Protein AF-A0A7X9GMM8-F1 (afdb_monomer_lite)

pLDDT: mean 80.52, std 10.95, range [45.84, 92.62]

Structure (mmCIF, N/CA/C/O backbone):
data_AF-A0A7X9GMM8-F1
#
_entry.id   AF-A0A7X9GMM8-F1
#
loop_
_atom_site.group_PDB
_atom_site.id
_atom_site.type_symbol
_atom_site.label_atom_id
_atom_site.label_alt_id
_atom_site.label_comp_id
_atom_site.label_asym_id
_atom_site.label_entity_id
_atom_site.label_seq_id
_atom_site.pdbx_PDB_ins_code
_atom_site.Cartn_x
_atom_site.Cartn_y
_atom_site.Cartn_z
_atom_site.occupancy
_atom_site.B_iso_or_equiv
_atom_site.auth_seq_id
_atom_site.auth_comp_id
_atom_site.auth_asym_id
_atom_site.auth_atom_id
_atom_site.pdbx_PDB_model_num
ATOM 1 N N . MET A 1 1 ? -2.068 9.786 -5.140 1.00 77.75 1 MET A N 1
ATOM 2 C CA . MET A 1 1 ? -2.398 9.544 -3.725 1.00 77.75 1 MET A CA 1
ATOM 3 C C . MET A 1 1 ? -1.497 10.422 -2.884 1.00 77.75 1 MET A C 1
ATOM 5 O O . MET A 1 1 ? -0.289 10.440 -3.105 1.00 77.75 1 MET A O 1
ATOM 9 N N . THR A 1 2 ? -2.068 11.177 -1.954 1.00 86.75 2 THR A N 1
ATOM 10 C CA . THR A 1 2 ? -1.313 11.997 -1.005 1.00 86.75 2 THR A CA 1
ATOM 11 C C . THR A 1 2 ? -0.805 11.154 0.168 1.00 86.75 2 THR A C 1
ATOM 13 O O . THR A 1 2 ? -1.337 10.088 0.479 1.00 86.75 2 THR A O 1
ATOM 16 N N . LYS A 1 3 ? 0.214 11.649 0.885 1.00 84.00 3 LYS A N 1
ATOM 17 C CA . LYS A 1 3 ? 0.716 10.995 2.109 1.00 84.00 3 LYS A CA 1
ATOM 18 C C . LYS A 1 3 ? -0.390 10.815 3.160 1.00 84.00 3 LYS A C 1
ATOM 20 O O . LYS A 1 3 ? -0.410 9.802 3.848 1.00 84.00 3 LYS A O 1
ATOM 25 N N . LYS A 1 4 ? -1.317 11.776 3.263 1.00 87.69 4 LYS A N 1
ATOM 26 C CA . LYS A 1 4 ? -2.442 11.731 4.212 1.00 87.69 4 LYS A CA 1
ATOM 27 C C . LYS A 1 4 ? -3.443 10.626 3.864 1.00 87.69 4 LYS A C 1
ATOM 29 O O . LYS A 1 4 ? -3.863 9.905 4.762 1.00 87.69 4 LYS A O 1
ATOM 34 N N . GLU A 1 5 ? -3.794 10.473 2.587 1.00 86.44 5 GLU A N 1
ATOM 35 C CA . GLU A 1 5 ? -4.649 9.370 2.115 1.00 86.44 5 GLU A CA 1
ATOM 36 C C . GLU A 1 5 ? -4.008 8.013 2.398 1.00 86.44 5 GLU A C 1
ATOM 38 O O . GLU A 1 5 ? -4.663 7.132 2.947 1.00 86.44 5 GLU A O 1
ATOM 43 N N . PHE A 1 6 ? -2.711 7.872 2.110 1.00 87.12 6 PHE A N 1
ATOM 44 C CA . PHE A 1 6 ? -1.994 6.633 2.395 1.00 87.12 6 PHE A CA 1
ATOM 45 C C . PHE A 1 6 ? -1.989 6.302 3.889 1.00 87.12 6 PHE A C 1
ATOM 47 O O . PHE A 1 6 ? -2.306 5.178 4.262 1.00 87.12 6 PHE A O 1
ATOM 54 N N . SER A 1 7 ? -1.694 7.276 4.759 1.00 86.81 7 SER A N 1
ATOM 55 C CA . SER A 1 7 ? -1.744 7.069 6.212 1.00 86.81 7 SER A CA 1
ATOM 56 C C . SER A 1 7 ? -3.130 6.628 6.691 1.00 86.81 7 SER A C 1
ATOM 58 O O . SER A 1 7 ? -3.221 5.753 7.544 1.00 86.81 7 SER A O 1
ATOM 60 N N . ARG A 1 8 ? -4.214 7.174 6.125 1.00 89.75 8 ARG A N 1
ATOM 61 C CA . ARG A 1 8 ? -5.583 6.744 6.459 1.00 89.75 8 ARG A CA 1
ATOM 62 C C . ARG A 1 8 ? -5.869 5.319 5.991 1.00 89.75 8 ARG A C 1
ATOM 64 O O . ARG A 1 8 ? -6.377 4.523 6.773 1.00 89.75 8 ARG A O 1
ATOM 71 N N . ALA A 1 9 ? -5.519 4.988 4.749 1.00 88.69 9 ALA A N 1
ATOM 72 C CA . ALA A 1 9 ? -5.671 3.632 4.223 1.00 88.69 9 ALA A CA 1
ATOM 73 C C . ALA A 1 9 ? -4.848 2.614 5.031 1.00 88.69 9 ALA A C 1
ATOM 75 O O . ALA A 1 9 ? -5.319 1.514 5.304 1.00 88.69 9 ALA A O 1
ATOM 76 N N . TYR A 1 10 ? -3.652 3.000 5.476 1.00 89.38 10 TYR A N 1
ATOM 77 C CA . TYR A 1 10 ? -2.796 2.184 6.331 1.00 89.38 10 TYR A CA 1
ATOM 78 C C . TYR A 1 10 ? -3.422 1.903 7.706 1.00 89.38 10 TYR A C 1
ATOM 80 O O . TYR A 1 10 ? -3.430 0.755 8.145 1.00 89.38 10 TYR A O 1
ATOM 88 N N . GLU A 1 11 ? -4.009 2.904 8.371 1.00 92.12 11 GLU A N 1
ATOM 89 C CA . GLU A 1 11 ? -4.706 2.665 9.646 1.00 92.12 11 GLU A CA 1
ATOM 90 C C . GLU A 1 11 ? -5.956 1.788 9.472 1.00 92.12 11 GLU A C 1
ATOM 92 O O . GLU A 1 11 ? -6.209 0.913 10.298 1.00 92.12 11 GLU A O 1
ATOM 97 N N . ILE A 1 12 ? -6.697 1.937 8.366 1.00 91.56 12 ILE A N 1
ATOM 98 C CA . ILE A 1 12 ? -7.813 1.031 8.039 1.00 91.56 12 ILE A CA 1
ATOM 99 C C . ILE A 1 12 ? -7.295 -0.401 7.849 1.00 91.56 12 ILE A C 1
ATOM 101 O O . ILE A 1 12 ? -7.871 -1.337 8.403 1.00 91.56 12 ILE A O 1
ATOM 105 N N . ALA A 1 13 ? -6.192 -0.574 7.117 1.00 88.44 13 ALA A N 1
ATOM 106 C CA . ALA A 1 13 ? -5.591 -1.880 6.860 1.00 88.44 13 ALA A CA 1
ATOM 107 C C . ALA A 1 13 ? -5.156 -2.598 8.149 1.00 88.44 13 ALA A C 1
ATOM 109 O O . ALA A 1 13 ? -5.258 -3.821 8.210 1.00 88.44 13 ALA A O 1
ATOM 110 N N . LYS A 1 14 ? -4.723 -1.855 9.175 1.00 88.81 14 LYS A N 1
ATOM 111 C CA . LYS A 1 14 ? -4.346 -2.394 10.493 1.00 88.81 14 LYS A CA 1
ATOM 112 C C . LYS A 1 14 ? -5.524 -2.764 11.395 1.00 88.81 14 LYS A C 1
ATOM 114 O O . LYS A 1 14 ? -5.330 -3.522 12.336 1.00 88.81 14 LYS A O 1
ATOM 119 N N . SER A 1 15 ? -6.699 -2.183 11.172 1.00 90.38 15 SER A N 1
ATOM 120 C CA . SER A 1 15 ? -7.883 -2.458 11.996 1.00 90.38 15 SER A CA 1
ATOM 121 C C . SER A 1 15 ? -8.460 -3.853 11.728 1.00 90.38 15 SER A C 1
ATOM 123 O O . SER A 1 15 ? -8.131 -4.460 10.713 1.00 90.38 15 SER A O 1
ATOM 125 N N . ASP A 1 16 ? -9.399 -4.313 12.556 1.00 89.19 16 ASP A N 1
ATOM 126 C CA . ASP A 1 16 ? -10.180 -5.540 12.310 1.00 89.19 16 ASP A CA 1
ATOM 127 C C . ASP A 1 16 ? -11.406 -5.306 11.410 1.00 89.19 16 ASP A C 1
ATOM 129 O O . ASP A 1 16 ? -12.232 -6.196 11.215 1.00 89.19 16 ASP A O 1
ATOM 133 N N . LYS A 1 17 ? -11.551 -4.099 10.840 1.00 88.44 17 LYS A N 1
ATOM 134 C CA . LYS A 1 17 ? -12.668 -3.774 9.947 1.00 88.44 17 LYS A CA 1
ATOM 135 C C . LYS A 1 17 ? -12.668 -4.730 8.750 1.00 88.44 17 LYS A C 1
ATOM 137 O O . LYS A 1 17 ? -11.638 -4.908 8.087 1.00 88.44 17 LYS A O 1
ATOM 142 N N . GLU A 1 18 ? -13.828 -5.302 8.444 1.00 89.75 18 GLU A N 1
ATOM 143 C CA . GLU A 1 18 ? -14.041 -6.049 7.208 1.00 89.75 18 GLU A CA 1
ATOM 144 C C . GLU A 1 18 ? -14.000 -5.086 6.012 1.00 89.75 18 GLU A C 1
ATOM 146 O O . GLU A 1 18 ? -14.638 -4.032 6.022 1.00 89.75 18 GLU A O 1
ATOM 151 N N . ILE A 1 19 ? -13.203 -5.417 4.991 1.00 90.44 19 ILE A N 1
ATOM 152 C CA . ILE A 1 19 ? -12.998 -4.554 3.823 1.00 90.44 19 ILE A CA 1
ATOM 153 C C . ILE A 1 19 ? -13.504 -5.266 2.573 1.00 90.44 19 ILE A C 1
ATOM 155 O O . ILE A 1 19 ? -12.830 -6.134 2.002 1.00 90.44 19 ILE A O 1
ATOM 159 N N . ASN A 1 20 ? -14.682 -4.851 2.120 1.00 89.50 20 ASN A N 1
ATOM 160 C CA . ASN A 1 20 ? -15.336 -5.416 0.950 1.00 89.50 20 ASN A CA 1
ATOM 161 C C . ASN A 1 20 ? -15.063 -4.555 -0.293 1.00 89.50 20 ASN A C 1
ATOM 163 O O . ASN A 1 20 ? -15.906 -3.794 -0.751 1.00 89.50 20 ASN A O 1
ATOM 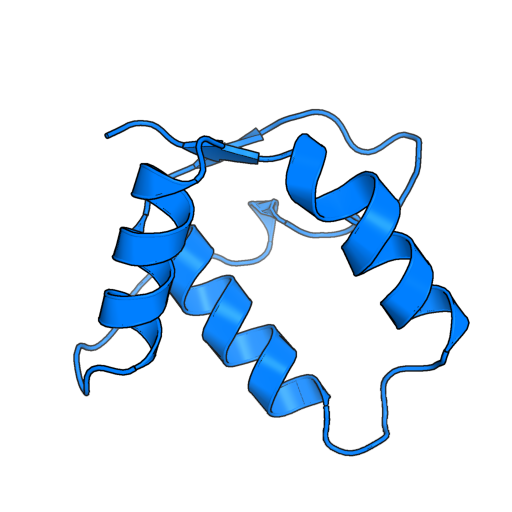167 N N . ALA A 1 21 ? -13.826 -4.627 -0.787 1.00 88.56 21 ALA A N 1
ATOM 168 C CA . ALA A 1 21 ? -13.379 -3.921 -1.987 1.00 88.56 21 ALA A CA 1
ATOM 169 C C . ALA A 1 21 ? -12.821 -4.891 -3.034 1.00 88.56 21 ALA A C 1
ATOM 171 O O . ALA A 1 21 ? -12.275 -5.942 -2.690 1.00 88.56 21 ALA A O 1
ATOM 172 N N . GLU A 1 22 ? -12.928 -4.552 -4.309 1.00 87.38 22 GLU A N 1
ATOM 173 C CA . GLU A 1 22 ? -12.386 -5.371 -5.391 1.00 87.38 22 GLU A CA 1
ATOM 174 C C . GLU A 1 22 ? -10.919 -5.012 -5.655 1.00 87.38 22 GLU A C 1
ATOM 176 O O . GLU A 1 22 ? -10.549 -3.840 -5.646 1.00 87.38 22 GLU A O 1
ATOM 181 N N . LEU A 1 23 ? -10.064 -6.024 -5.843 1.00 88.31 23 LEU A N 1
ATOM 182 C CA . LEU A 1 23 ? -8.625 -5.821 -6.066 1.00 88.31 23 LEU A CA 1
ATOM 183 C C . LEU A 1 23 ? -8.227 -5.820 -7.542 1.00 88.31 23 LEU A C 1
ATOM 185 O O . LEU A 1 23 ? -7.143 -5.339 -7.853 1.00 88.31 23 LEU A O 1
ATOM 189 N N . HIS A 1 24 ? -9.090 -6.313 -8.435 1.00 88.38 24 HIS A N 1
ATOM 190 C CA . HIS A 1 24 ? -8.773 -6.456 -9.859 1.00 88.38 24 HIS A CA 1
ATOM 191 C C . HIS A 1 24 ? -8.450 -5.112 -10.525 1.00 88.38 24 HIS A C 1
ATOM 193 O O . HIS A 1 24 ? -7.679 -5.047 -11.475 1.00 88.38 24 HIS A O 1
ATOM 199 N N . ILE A 1 25 ? -8.992 -4.013 -9.986 1.00 88.25 25 ILE A N 1
ATOM 200 C CA . ILE A 1 25 ? -8.693 -2.662 -10.464 1.00 88.25 25 ILE A CA 1
ATOM 201 C C . ILE A 1 25 ? -7.222 -2.294 -10.296 1.00 88.25 25 ILE A C 1
ATOM 203 O O . ILE A 1 25 ? -6.818 -1.313 -10.893 1.00 88.25 25 ILE A O 1
ATOM 207 N N . PHE A 1 26 ? -6.461 -3.028 -9.475 1.00 88.81 26 PHE A N 1
ATOM 208 C CA . PHE A 1 26 ? -5.033 -2.834 -9.251 1.00 88.81 26 PHE A CA 1
ATOM 209 C C . PHE A 1 26 ? -4.171 -3.794 -10.073 1.00 88.81 26 PHE A C 1
ATOM 211 O O . PHE A 1 26 ? -2.952 -3.752 -9.950 1.00 88.81 26 PHE A O 1
ATOM 218 N N . ASP A 1 27 ? -4.735 -4.679 -10.889 1.00 88.44 27 ASP A N 1
ATOM 219 C CA . ASP A 1 27 ? -3.932 -5.679 -11.589 1.00 88.44 27 ASP A CA 1
ATOM 220 C C . ASP A 1 27 ? -2.952 -5.017 -12.566 1.00 88.44 27 ASP A C 1
ATOM 222 O O . ASP A 1 27 ? -3.321 -4.241 -13.443 1.00 88.44 27 ASP A O 1
ATOM 226 N N . GLY A 1 28 ? -1.661 -5.308 -12.386 1.00 84.44 28 GLY A N 1
ATOM 227 C CA . GLY A 1 28 ? -0.597 -4.699 -13.182 1.00 84.44 28 GLY A CA 1
ATOM 228 C C . GLY A 1 28 ? -0.120 -3.332 -12.687 1.00 84.44 28 GLY A C 1
ATOM 229 O O . GLY A 1 28 ? 0.690 -2.720 -13.371 1.00 84.44 28 GLY A O 1
ATOM 230 N N . PHE A 1 29 ? -0.516 -2.866 -11.495 1.00 84.81 29 PHE A N 1
ATOM 231 C CA . PHE A 1 29 ? -0.119 -1.543 -10.978 1.00 84.81 29 PHE A CA 1
ATOM 232 C C . PHE A 1 29 ? 1.394 -1.291 -10.824 1.00 84.81 29 PHE A C 1
ATOM 234 O O . PHE A 1 29 ? 1.812 -0.150 -10.614 1.00 84.81 29 PHE A O 1
ATOM 241 N N . GLY A 1 30 ? 2.218 -2.339 -10.899 1.00 79.56 30 GLY A N 1
ATOM 242 C CA . GLY A 1 30 ? 3.681 -2.242 -10.949 1.00 79.56 30 GLY A CA 1
ATOM 243 C C . GLY A 1 30 ? 4.252 -1.975 -12.349 1.00 79.56 30 GLY A C 1
ATOM 244 O O . GLY A 1 30 ? 5.417 -1.604 -12.462 1.00 79.56 30 GLY A O 1
ATOM 245 N N . LEU A 1 31 ? 3.457 -2.130 -13.411 1.00 83.75 31 LEU A N 1
ATOM 246 C CA . LEU A 1 31 ? 3.916 -2.034 -14.797 1.00 83.75 31 LEU A CA 1
ATOM 247 C C . LEU A 1 31 ? 3.953 -0.576 -15.299 1.00 83.75 31 LEU A C 1
ATOM 249 O O . LEU A 1 31 ? 3.146 0.250 -14.862 1.00 83.75 31 LEU A O 1
ATOM 253 N N . PRO A 1 32 ? 4.851 -0.235 -16.247 1.00 81.25 32 PRO A N 1
ATOM 254 C CA . PRO A 1 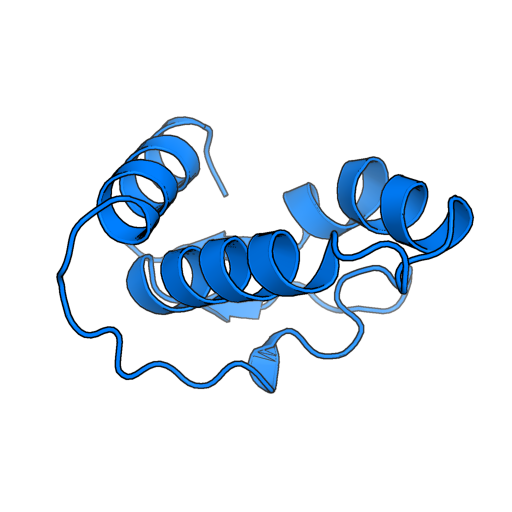32 ? 4.953 1.121 -16.800 1.00 81.25 32 PRO A CA 1
ATOM 255 C C . PRO A 1 32 ? 3.656 1.623 -17.452 1.00 81.25 32 PRO A C 1
ATOM 257 O O . PRO A 1 32 ? 3.251 2.769 -17.216 1.00 81.25 32 PRO A O 1
ATOM 260 N N . ASP A 1 33 ? 2.995 0.734 -18.195 1.00 86.62 33 ASP A N 1
ATOM 261 C CA . ASP A 1 33 ? 1.805 1.014 -19.013 1.00 86.62 33 ASP A CA 1
ATOM 262 C C . ASP A 1 33 ? 0.505 1.009 -18.202 1.00 86.62 33 ASP A C 1
ATOM 264 O O . ASP A 1 33 ? -0.587 1.161 -18.742 1.00 86.62 33 ASP A O 1
ATOM 268 N N . TYR A 1 34 ? 0.603 0.817 -16.888 1.00 87.50 34 TYR A N 1
ATOM 269 C CA . TYR A 1 34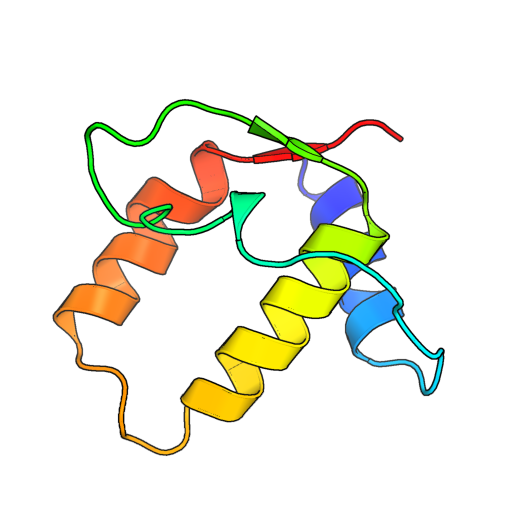 ? -0.561 0.846 -16.029 1.00 87.50 34 TYR A CA 1
ATOM 270 C C . TYR A 1 34 ? -1.089 2.277 -15.897 1.00 87.50 34 TYR A C 1
ATOM 272 O O . TYR A 1 34 ? -0.386 3.178 -15.419 1.00 87.50 34 TYR A O 1
ATOM 280 N N . GLU A 1 35 ? -2.331 2.490 -16.309 1.00 87.69 35 GLU A N 1
ATOM 281 C CA . GLU A 1 35 ? -2.981 3.795 -16.241 1.00 87.69 35 GLU A CA 1
ATOM 282 C C . GLU A 1 35 ? -3.421 4.133 -14.809 1.00 87.69 35 GLU A C 1
ATOM 284 O O . GLU A 1 35 ? -3.824 3.245 -14.053 1.00 87.69 35 GLU A O 1
ATOM 289 N N . PRO A 1 36 ? -3.349 5.407 -14.383 1.00 86.81 36 PRO A N 1
ATOM 290 C CA . PRO A 1 36 ? -3.844 5.795 -13.073 1.00 86.81 36 PRO A CA 1
ATOM 291 C C . PRO A 1 36 ? -5.336 5.489 -12.910 1.00 86.81 36 PRO A C 1
ATOM 293 O O . PRO A 1 36 ? -6.147 5.856 -13.757 1.00 86.81 36 PRO A O 1
ATOM 296 N N . VAL A 1 37 ? -5.706 4.875 -11.785 1.00 87.62 37 VAL A N 1
ATOM 297 C CA . VAL A 1 37 ? -7.104 4.525 -11.483 1.00 87.62 37 VAL A CA 1
ATOM 298 C C . VAL A 1 37 ? -7.653 5.357 -10.329 1.00 87.62 37 VAL A C 1
ATOM 300 O O . VAL A 1 37 ? -6.946 5.644 -9.352 1.00 87.62 37 VAL A O 1
ATOM 303 N N . TYR A 1 38 ? -8.932 5.720 -10.434 1.00 89.19 38 TYR A N 1
ATOM 304 C CA . TYR A 1 38 ? -9.694 6.292 -9.330 1.00 89.19 38 TYR A CA 1
ATOM 305 C C . TYR A 1 38 ? -10.152 5.178 -8.396 1.00 89.19 38 TYR A C 1
ATOM 307 O O . TYR A 1 38 ? -10.747 4.198 -8.832 1.00 89.19 38 TYR A O 1
ATOM 315 N N . THR A 1 39 ? -9.868 5.323 -7.106 1.00 91.00 39 THR A N 1
ATOM 316 C CA . THR A 1 39 ? -10.141 4.277 -6.117 1.00 91.00 39 THR A CA 1
ATOM 317 C C . THR A 1 39 ? -10.521 4.863 -4.757 1.00 91.00 39 THR A C 1
ATOM 319 O O . THR A 1 39 ? -10.287 6.043 -4.483 1.00 91.00 39 THR A O 1
ATOM 322 N N . THR A 1 40 ? -11.081 4.030 -3.879 1.00 92.62 40 THR A N 1
ATOM 323 C CA . THR A 1 40 ? -11.414 4.386 -2.493 1.00 92.62 40 THR A CA 1
ATOM 324 C C . THR A 1 40 ? -10.273 4.067 -1.527 1.00 92.62 40 THR A C 1
ATOM 326 O O . THR A 1 40 ? -9.404 3.232 -1.803 1.00 92.62 40 THR A O 1
ATOM 329 N N . LEU A 1 41 ? -10.301 4.700 -0.347 1.00 91.62 41 LEU A N 1
ATOM 330 C CA . LEU A 1 41 ? -9.389 4.382 0.760 1.00 91.62 41 LEU A CA 1
ATOM 331 C C . LEU A 1 41 ? -9.488 2.915 1.196 1.00 91.62 41 LEU A C 1
ATOM 333 O O . LEU A 1 41 ? -8.481 2.316 1.560 1.00 91.62 41 LEU A O 1
ATOM 337 N N . GLU A 1 42 ? -10.684 2.335 1.142 1.00 92.06 42 GLU A N 1
ATOM 338 C CA . GLU A 1 42 ? -10.940 0.945 1.526 1.00 92.06 42 GLU A CA 1
ATOM 339 C C . GLU A 1 42 ? -10.295 -0.036 0.543 1.00 92.06 42 GLU A C 1
ATOM 341 O O . GLU A 1 42 ? -9.628 -0.977 0.965 1.00 92.06 42 GLU A O 1
ATOM 346 N N . ALA A 1 43 ? -10.387 0.224 -0.761 1.00 92.00 43 ALA A N 1
ATOM 347 C CA . ALA A 1 43 ? -9.712 -0.585 -1.772 1.00 92.00 43 ALA A CA 1
ATOM 348 C C . ALA A 1 43 ? -8.182 -0.537 -1.623 1.00 92.00 43 ALA A C 1
ATOM 350 O O . ALA A 1 43 ? -7.525 -1.579 -1.654 1.00 92.00 43 ALA A O 1
ATOM 351 N N . VAL A 1 44 ? -7.612 0.642 -1.346 1.00 90.81 44 VAL A N 1
ATOM 352 C CA . VAL A 1 44 ? -6.173 0.778 -1.053 1.00 90.81 44 VAL A CA 1
ATOM 353 C C . VAL A 1 44 ? -5.800 0.056 0.245 1.00 90.81 44 VAL A C 1
ATOM 355 O O . VAL A 1 44 ? -4.780 -0.626 0.296 1.00 90.81 44 VAL A O 1
ATOM 358 N N . ALA A 1 45 ? -6.626 0.142 1.289 1.00 90.50 45 ALA A N 1
ATOM 359 C CA . ALA A 1 45 ? -6.400 -0.580 2.538 1.00 90.50 45 ALA A CA 1
ATOM 360 C C . ALA A 1 45 ? -6.415 -2.107 2.331 1.00 90.50 45 ALA A C 1
ATOM 362 O O . ALA A 1 45 ? -5.563 -2.818 2.869 1.00 90.50 45 ALA A O 1
ATOM 363 N N . LYS A 1 46 ? -7.327 -2.615 1.492 1.00 91.50 46 LYS A N 1
ATOM 364 C CA . LYS A 1 46 ? -7.356 -4.029 1.096 1.00 91.50 46 LYS A CA 1
ATOM 365 C C . LYS A 1 46 ? -6.109 -4.424 0.309 1.00 91.50 46 LYS A C 1
ATOM 367 O O . LYS A 1 46 ? -5.552 -5.487 0.570 1.00 91.50 46 LYS A O 1
ATOM 372 N N . LEU A 1 47 ? -5.644 -3.566 -0.602 1.00 89.44 47 LEU A N 1
ATOM 373 C CA . LEU A 1 47 ? -4.408 -3.784 -1.353 1.00 89.44 47 LEU A CA 1
ATOM 374 C C . LEU A 1 47 ? -3.191 -3.859 -0.421 1.00 89.44 47 LEU A C 1
ATOM 376 O O . LEU A 1 47 ? -2.358 -4.744 -0.588 1.00 89.44 47 LEU A O 1
ATOM 380 N N . ILE A 1 48 ? -3.106 -2.985 0.590 1.00 87.62 48 ILE A N 1
ATOM 381 C CA . ILE A 1 48 ? -2.043 -3.025 1.607 1.00 87.62 48 ILE A CA 1
ATOM 382 C C . ILE A 1 48 ? -2.065 -4.367 2.347 1.00 87.62 48 ILE A C 1
ATOM 384 O O . ILE A 1 48 ? -1.027 -5.026 2.432 1.00 87.62 48 ILE A O 1
ATOM 388 N N . ARG A 1 49 ? -3.235 -4.812 2.835 1.00 88.19 49 ARG A N 1
ATOM 389 C CA . ARG A 1 49 ? -3.369 -6.136 3.472 1.00 88.19 49 ARG A CA 1
ATOM 390 C C . ARG A 1 49 ? -2.900 -7.246 2.533 1.00 88.19 49 ARG A C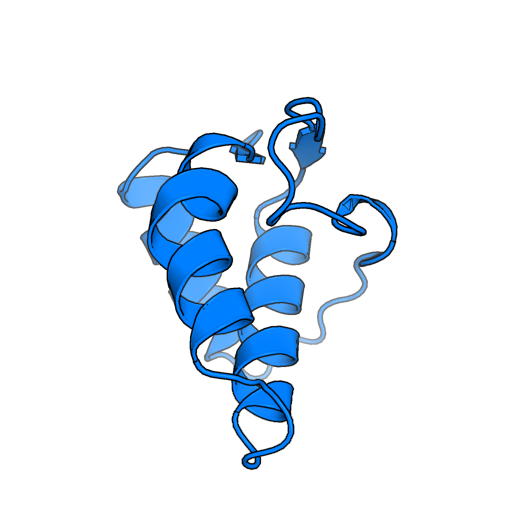 1
ATOM 392 O O . ARG A 1 49 ? -2.048 -8.039 2.918 1.00 88.19 49 ARG A O 1
ATOM 399 N N . TYR A 1 50 ? -3.402 -7.264 1.299 1.00 85.88 50 TYR A N 1
ATOM 400 C CA . TYR A 1 50 ? -3.061 -8.271 0.292 1.00 85.88 50 TYR A CA 1
ATOM 401 C C . TYR A 1 50 ? -1.556 -8.341 0.015 1.00 85.88 50 TYR A C 1
ATOM 403 O O . TYR A 1 50 ? -0.980 -9.424 0.032 1.00 85.88 50 TYR A O 1
ATOM 411 N N . GLN A 1 51 ? -0.899 -7.197 -0.174 1.00 79.56 51 GLN A N 1
ATOM 412 C CA . GLN A 1 51 ? 0.548 -7.153 -0.383 1.00 79.56 51 GLN A CA 1
ATOM 413 C C . GLN A 1 51 ? 1.312 -7.658 0.842 1.00 79.56 51 GLN A C 1
ATOM 415 O O . GLN A 1 51 ? 2.257 -8.416 0.686 1.00 79.56 51 GLN A O 1
ATOM 420 N N . THR A 1 52 ? 0.866 -7.318 2.054 1.00 74.44 52 THR A N 1
ATOM 421 C CA . THR A 1 52 ? 1.503 -7.786 3.297 1.00 74.44 52 THR A CA 1
ATOM 422 C C . THR A 1 52 ? 1.376 -9.305 3.462 1.00 74.44 52 THR A C 1
ATOM 424 O O . THR A 1 52 ? 2.339 -9.948 3.864 1.00 74.44 52 THR A O 1
ATOM 427 N N . PHE A 1 53 ? 0.236 -9.894 3.078 1.00 66.88 53 PHE A N 1
ATOM 428 C CA . PHE A 1 53 ? 0.068 -11.352 3.010 1.00 66.88 53 PHE A CA 1
ATOM 429 C C . PHE A 1 53 ? 0.967 -12.008 1.953 1.00 66.88 53 PHE A C 1
ATOM 431 O O . PHE A 1 53 ? 1.422 -13.126 2.161 1.00 66.88 53 PHE A O 1
ATOM 438 N N . ARG A 1 54 ? 1.252 -11.320 0.840 1.00 65.44 54 ARG A N 1
ATOM 439 C CA . ARG A 1 54 ? 2.140 -11.812 -0.228 1.00 65.44 54 ARG A CA 1
ATOM 440 C C . ARG A 1 54 ? 3.632 -11.637 0.057 1.00 65.44 54 ARG A C 1
ATOM 442 O O . ARG A 1 54 ? 4.451 -12.179 -0.674 1.00 65.44 54 ARG A O 1
ATOM 449 N N . LEU A 1 55 ? 4.020 -10.937 1.123 1.00 59.53 55 LEU A N 1
ATOM 450 C CA . LEU A 1 55 ? 5.412 -10.907 1.599 1.00 59.53 55 LEU A CA 1
ATOM 451 C C . LEU A 1 55 ? 5.795 -12.184 2.374 1.00 59.53 55 LEU A C 1
ATOM 453 O O . LEU A 1 55 ? 6.696 -12.165 3.206 1.00 59.53 55 LEU A O 1
ATOM 457 N N . ASP A 1 56 ? 5.147 -13.307 2.062 1.00 63.12 56 ASP A N 1
ATOM 458 C CA . ASP A 1 56 ? 5.461 -14.663 2.525 1.00 63.12 56 ASP A CA 1
ATOM 459 C C . ASP A 1 56 ? 6.722 -15.256 1.861 1.00 63.12 56 ASP A C 1
ATOM 461 O O . ASP A 1 56 ? 7.065 -16.416 2.082 1.00 63.12 56 ASP A O 1
ATOM 465 N N . GLY A 1 57 ? 7.420 -14.457 1.048 1.00 56.81 57 GLY A N 1
ATOM 466 C CA . GLY A 1 57 ? 8.594 -14.861 0.277 1.00 56.81 57 GLY A CA 1
ATOM 467 C C . GLY A 1 57 ? 8.295 -15.236 -1.177 1.00 56.81 57 GLY A C 1
ATOM 468 O O . GLY A 1 57 ? 9.232 -15.511 -1.921 1.00 56.81 57 GLY A O 1
ATOM 469 N N . SER A 1 58 ? 7.028 -15.206 -1.614 1.00 63.97 58 SER A N 1
ATOM 470 C CA . SER A 1 58 ? 6.640 -15.474 -3.011 1.00 63.97 58 SER A CA 1
ATOM 471 C C . SER A 1 58 ? 6.838 -14.285 -3.964 1.00 63.97 58 SER A C 1
ATOM 473 O O . SER A 1 58 ? 6.767 -14.451 -5.183 1.00 63.97 58 SER A O 1
ATOM 475 N N . VAL A 1 59 ? 7.082 -13.083 -3.432 1.00 62.94 59 VAL A N 1
ATOM 476 C CA . VAL A 1 59 ? 7.300 -11.857 -4.214 1.00 62.94 59 VAL A CA 1
ATOM 477 C C . VAL A 1 59 ? 8.792 -11.650 -4.444 1.00 62.94 59 VAL A C 1
ATOM 479 O O . VAL A 1 59 ? 9.568 -11.495 -3.501 1.00 62.94 59 VAL A O 1
ATOM 482 N N . ASP A 1 60 ? 9.194 -11.618 -5.713 1.00 63.78 60 ASP A N 1
ATOM 483 C CA . ASP A 1 60 ? 10.585 -11.402 -6.086 1.00 63.78 60 ASP A CA 1
ATOM 484 C C . ASP A 1 60 ? 11.045 -9.942 -5.881 1.00 63.78 60 ASP A C 1
ATOM 486 O O . ASP A 1 60 ? 10.266 -8.990 -5.751 1.00 63.78 60 ASP A O 1
ATOM 490 N N . SER A 1 61 ? 12.365 -9.753 -5.849 1.00 66.19 61 SER A N 1
ATOM 491 C CA . SER A 1 61 ? 12.985 -8.439 -5.635 1.00 66.19 61 SER A CA 1
ATOM 492 C C . SER A 1 61 ? 12.613 -7.413 -6.715 1.00 66.19 61 SER A C 1
ATOM 494 O O . SER A 1 61 ? 12.569 -6.213 -6.431 1.00 66.19 61 SER A O 1
ATOM 496 N N . LYS A 1 62 ? 12.313 -7.869 -7.936 1.00 68.06 62 LYS A N 1
ATOM 497 C CA . LYS A 1 62 ? 11.933 -7.006 -9.057 1.00 68.06 62 LYS A CA 1
ATOM 498 C C . LYS A 1 62 ? 10.539 -6.416 -8.842 1.00 68.06 62 LYS A C 1
ATOM 500 O O . LYS A 1 62 ? 10.367 -5.202 -8.936 1.00 68.06 62 LYS A O 1
ATOM 505 N N . SER A 1 63 ? 9.593 -7.252 -8.439 1.00 65.94 63 SER A N 1
ATOM 506 C CA . SER A 1 63 ? 8.229 -6.855 -8.104 1.00 65.94 63 SER A CA 1
ATOM 507 C C . SER A 1 63 ? 8.219 -5.859 -6.942 1.00 65.94 63 SER A C 1
ATOM 509 O O . SER A 1 63 ? 7.541 -4.837 -7.002 1.00 65.94 63 SER A O 1
ATOM 511 N N . LEU A 1 64 ? 9.047 -6.075 -5.912 1.00 67.06 64 LEU A N 1
ATOM 512 C CA . LEU A 1 64 ? 9.216 -5.114 -4.812 1.00 67.06 64 LEU A CA 1
ATOM 513 C C . LEU A 1 64 ? 9.694 -3.734 -5.291 1.00 67.06 64 LEU A C 1
ATOM 515 O O . LEU A 1 64 ? 9.216 -2.702 -4.811 1.00 67.06 64 LEU A O 1
ATOM 519 N N . HIS A 1 65 ? 10.625 -3.704 -6.244 1.00 69.81 65 HIS A N 1
ATOM 520 C CA . HIS A 1 65 ? 11.137 -2.459 -6.806 1.00 69.81 65 HIS A CA 1
ATOM 521 C C . HIS A 1 65 ? 10.067 -1.704 -7.611 1.00 69.81 65 HIS A C 1
ATOM 523 O O . HIS A 1 65 ? 9.919 -0.487 -7.462 1.00 69.81 65 HIS A O 1
ATOM 529 N N . GLU A 1 66 ? 9.282 -2.420 -8.415 1.00 73.12 66 GLU A N 1
ATOM 530 C CA . GLU A 1 66 ? 8.172 -1.874 -9.207 1.00 73.12 66 GLU A CA 1
ATOM 531 C C . GLU A 1 66 ? 7.081 -1.261 -8.310 1.00 73.12 66 GLU A C 1
ATOM 533 O O . GLU A 1 66 ? 6.646 -0.123 -8.523 1.00 73.12 66 GLU A O 1
ATOM 538 N N . LEU A 1 67 ? 6.720 -1.946 -7.220 1.00 68.62 67 LEU A N 1
ATOM 539 C CA . LEU A 1 67 ? 5.784 -1.439 -6.211 1.00 68.62 67 LEU A CA 1
ATOM 540 C C . LEU A 1 67 ? 6.250 -0.109 -5.595 1.00 68.62 67 LEU A C 1
ATOM 542 O O . LEU A 1 67 ? 5.473 0.847 -5.480 1.00 68.62 67 LEU A O 1
ATOM 546 N N . ALA A 1 68 ? 7.527 -0.032 -5.210 1.00 68.19 68 ALA A N 1
ATOM 547 C CA . ALA A 1 68 ? 8.093 1.126 -4.520 1.00 68.19 68 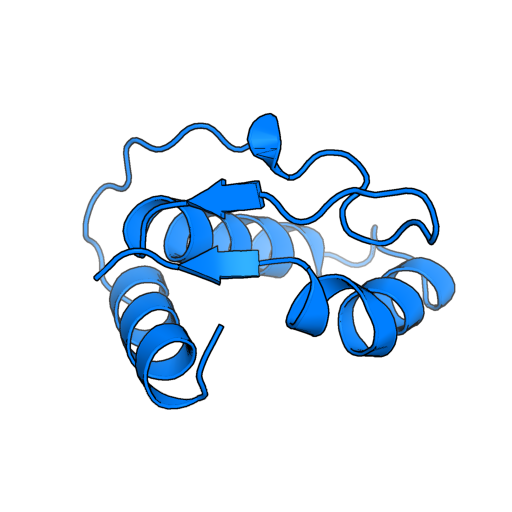ALA A CA 1
ATOM 548 C C . ALA A 1 68 ? 8.262 2.359 -5.426 1.00 68.19 68 ALA A C 1
ATOM 550 O O . ALA A 1 68 ? 8.173 3.500 -4.954 1.00 68.19 68 ALA A O 1
ATOM 551 N N . THR A 1 69 ? 8.524 2.150 -6.717 1.00 71.50 69 THR A N 1
ATOM 552 C CA . THR A 1 69 ? 8.901 3.219 -7.656 1.00 71.50 69 THR A CA 1
ATOM 553 C C . THR A 1 69 ? 7.745 3.691 -8.536 1.00 71.50 69 THR A C 1
ATOM 555 O O . THR A 1 69 ? 7.614 4.902 -8.768 1.00 71.50 69 THR A O 1
ATOM 558 N N . ILE A 1 70 ? 6.892 2.762 -8.974 1.00 73.25 70 ILE A N 1
ATOM 559 C CA . ILE A 1 70 ? 5.819 2.994 -9.946 1.00 73.25 70 ILE A CA 1
ATOM 560 C C . ILE A 1 70 ? 4.468 2.989 -9.235 1.00 73.25 70 ILE A C 1
ATOM 562 O O . ILE A 1 70 ? 3.766 4.005 -9.256 1.00 73.25 70 ILE A O 1
ATOM 566 N N . GLY A 1 71 ? 4.151 1.908 -8.515 1.00 67.81 71 GLY A N 1
ATOM 567 C CA . GLY A 1 71 ? 2.816 1.683 -7.951 1.00 67.81 71 GLY A CA 1
ATOM 568 C C . GLY A 1 71 ? 2.301 2.838 -7.091 1.00 67.81 71 GLY A C 1
ATOM 56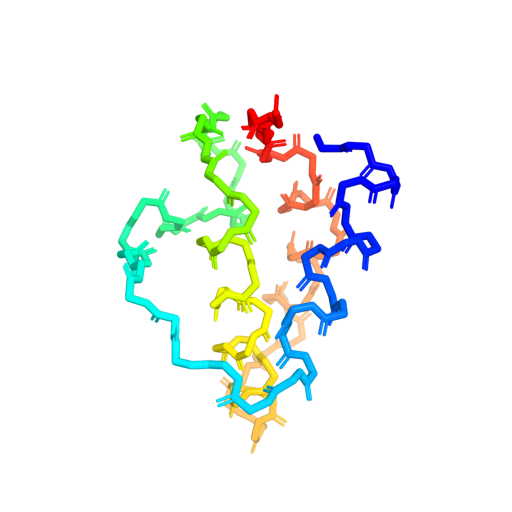9 O O . GLY A 1 71 ? 1.190 3.329 -7.288 1.00 67.81 71 GLY A O 1
ATOM 570 N N . ARG A 1 72 ? 3.151 3.391 -6.214 1.00 69.25 72 ARG A N 1
ATOM 571 C CA . ARG A 1 72 ? 2.775 4.513 -5.328 1.00 69.25 72 ARG A CA 1
ATOM 572 C C . ARG A 1 72 ? 2.265 5.767 -6.056 1.00 69.25 72 ARG A C 1
ATOM 574 O O . ARG A 1 72 ? 1.595 6.597 -5.443 1.00 69.25 72 ARG A O 1
ATOM 581 N N . LYS A 1 73 ? 2.638 5.954 -7.328 1.00 75.56 73 LYS A N 1
ATOM 582 C CA . LYS A 1 73 ? 2.302 7.141 -8.131 1.00 75.56 73 LYS A CA 1
ATOM 583 C C . LYS A 1 73 ? 1.033 6.954 -8.966 1.00 75.56 73 LYS A C 1
ATOM 585 O O . LYS A 1 73 ? 0.501 7.948 -9.445 1.00 75.56 73 LYS A O 1
ATOM 590 N N . LYS A 1 74 ? 0.553 5.718 -9.130 1.00 74.06 74 LYS A N 1
ATOM 591 C CA . LYS A 1 74 ? -0.536 5.363 -10.055 1.00 74.06 74 LYS A CA 1
ATOM 592 C C . LYS A 1 74 ? -1.920 5.283 -9.396 1.00 74.06 74 LYS A C 1
ATOM 594 O O . LYS A 1 74 ? -2.909 5.022 -10.066 1.00 74.06 74 LYS A O 1
ATOM 599 N N . PHE A 1 75 ? -2.027 5.553 -8.098 1.00 73.62 75 PHE A N 1
ATOM 600 C CA . PHE A 1 75 ? -3.316 5.576 -7.400 1.00 73.62 75 PHE A CA 1
ATOM 601 C C . PHE A 1 75 ? -3.839 7.004 -7.249 1.00 73.62 75 PHE A C 1
ATOM 603 O O . PHE A 1 75 ? -3.142 7.849 -6.679 1.00 73.62 75 PHE A O 1
ATOM 610 N N . MET A 1 76 ? -5.068 7.282 -7.687 1.00 75.25 76 MET A N 1
ATOM 611 C CA . MET A 1 76 ? -5.782 8.531 -7.400 1.00 75.25 76 MET A CA 1
ATOM 612 C C . MET A 1 76 ? -6.924 8.222 -6.430 1.00 75.25 76 MET A C 1
ATOM 614 O O . MET A 1 76 ? -7.919 7.606 -6.796 1.00 75.25 76 MET A O 1
ATOM 618 N N . VAL A 1 77 ? -6.751 8.589 -5.159 1.00 66.88 77 VAL A N 1
ATOM 619 C CA . VAL A 1 77 ? -7.735 8.278 -4.116 1.00 66.88 77 VAL A CA 1
ATOM 620 C C . VAL A 1 77 ? -8.765 9.396 -4.060 1.00 66.88 77 VAL A C 1
ATOM 622 O O . VAL A 1 77 ? -8.395 10.559 -3.910 1.00 66.88 77 VAL A O 1
ATOM 625 N N . LEU A 1 78 ? -10.041 9.039 -4.167 1.00 61.03 78 LEU A N 1
ATOM 626 C CA . LEU A 1 78 ? -11.151 9.951 -3.903 1.00 61.03 78 LEU A CA 1
ATOM 627 C C . LEU A 1 78 ? -11.518 9.829 -2.419 1.00 61.03 78 LEU A C 1
ATOM 629 O O . LEU A 1 78 ? -11.749 8.720 -1.927 1.00 61.03 78 LEU A O 1
ATOM 633 N N . GLY A 1 79 ? -11.464 10.956 -1.706 1.00 45.84 79 GLY A N 1
ATOM 634 C CA . GLY A 1 79 ? -11.723 11.065 -0.268 1.00 45.84 79 GLY A CA 1
ATOM 635 C C . GLY A 1 79 ? -12.998 11.827 0.021 1.00 45.84 79 GLY A C 1
ATOM 636 O O . GLY A 1 79 ? -13.223 12.846 -0.668 1.00 45.84 79 GLY A O 1
#

Secondary structure (DSSP, 8-state):
--HHHHHHHHHHHHSS------SGGGTTTTSTTPPPEEE-HHHHHHHHHHHHHHTTTTS-HHHHHHHHHTGGGSEEE--

Sequence (79 aa):
MTKKEFSRAYEIAKSDKEINAELHIFDGFGLPDYEPVYTTLEAVAKLIRYQTFRLDGSVDSKSLHELATIGRKKFMVLG

Radius of gyration: 12.11 Å; chains: 1; bounding box: 28×28×31 Å

Foldseek 3Di:
DDPVLLVLLCVVLPDPDDQDDDQVLCVCLLPPPNAADEDESSNSSVVVNVVVVVVPVVDDPSSVVSCVPGNVVRYDYDD